Protein AF-A0A0C9VZB3-F1 (afdb_monomer)

Secondary structure (DSSP, 8-state):
-----------------S-S-STHHHHH-HHHHHHHHHHHHHHS-SGGGS-S-S---EE---HHHHHHTTPPP-SSSTTS-SEE-

Foldseek 3Di:
DPPDDDDDDDDDDDDDDPDPPDCVVLVVDVVNVVVQVVCCVPPVDGDVVDDPDPDKDFAADDPVVCVVVVHDDPAPDPPHGPDMD

Solvent-accessible surface area (backbone atoms only — not comparable to full-atom values): 5923 Å² total; per-residue (Å²): 134,95,72,87,85,81,83,83,89,84,82,90,83,88,78,95,67,100,66,88,86,57,73,66,58,44,83,74,31,68,69,58,37,52,52,47,49,51,44,29,73,74,71,69,39,65,78,79,70,61,67,99,62,93,74,79,44,75,41,63,77,58,69,69,58,40,58,75,68,74,46,80,82,85,43,96,43,98,89,46,46,76,45,78,88

Mean predicted aligned error: 4.0 Å

Organism: Sphaerobolus stellatus (strain SS14) (NCBI:txid990650)

Radius of gyration: 20.24 Å; Cα contacts (8 Å, |Δi|>4): 45; chains: 1; bounding box: 47×43×47 Å

Sequence (85 aa):
IGKNLADHPLFANYFSVNSTQTFDAIFRNQTLFGQLLGEWMTEKEGLFVDASANTVGFLRFPNSFLASQHQPDPSAGPLSAHGEM

Nearest PDB structures (foldseek):
  5oc1-assembly1_A  TM=9.381E-01  e=5.941E-04  Pleurotus eryngii
  3fim-assembly1_B  TM=9.364E-01  e=9.617E-04  Pleurotus eryngii

pLDDT: mean 95.01, std 2.71, range [86.62, 98.69]

Structure (mmCIF, N/CA/C/O backbone):
data_AF-A0A0C9VZB3-F1
#
_entry.id   AF-A0A0C9VZB3-F1
#
loop_
_atom_site.group_PDB
_atom_site.id
_atom_site.type_symbol
_atom_site.label_atom_id
_atom_site.label_alt_id
_atom_site.label_comp_id
_atom_site.label_asym_id
_atom_site.label_entity_id
_atom_site.label_seq_id
_atom_site.pdbx_PDB_ins_code
_atom_site.Cartn_x
_atom_site.Cartn_y
_atom_site.Cartn_z
_atom_site.occupancy
_atom_site.B_iso_or_equiv
_atom_site.auth_seq_id
_atom_site.auth_comp_id
_atom_site.auth_asym_id
_atom_site.auth_atom_id
_atom_site.pdbx_PDB_model_num
ATOM 1 N N . ILE A 1 1 ? 13.456 -28.599 -12.341 1.00 88.12 1 ILE A N 1
ATOM 2 C CA . ILE A 1 1 ? 12.510 -28.640 -11.201 1.00 88.12 1 ILE A CA 1
ATOM 3 C C . ILE A 1 1 ? 12.971 -27.572 -10.209 1.00 88.12 1 ILE A C 1
ATOM 5 O O . ILE A 1 1 ? 14.159 -27.563 -9.915 1.00 88.12 1 ILE A O 1
ATOM 9 N N . GLY A 1 2 ? 12.108 -26.625 -9.814 1.00 95.56 2 GLY A N 1
ATOM 10 C CA . GLY A 1 2 ? 12.452 -25.546 -8.864 1.00 95.56 2 GLY A CA 1
ATOM 11 C C . GLY A 1 2 ? 13.298 -24.374 -9.398 1.00 95.56 2 GLY A C 1
ATOM 12 O O . GLY A 1 2 ? 13.914 -23.674 -8.607 1.00 95.56 2 GLY A O 1
ATOM 13 N N . LYS A 1 3 ? 13.374 -24.158 -10.720 1.00 94.94 3 LYS A N 1
ATOM 14 C CA . LYS A 1 3 ? 14.054 -22.989 -11.321 1.00 94.94 3 LYS A CA 1
ATOM 15 C C . LYS A 1 3 ? 13.027 -21.924 -11.721 1.00 94.94 3 LYS A C 1
ATOM 17 O O . L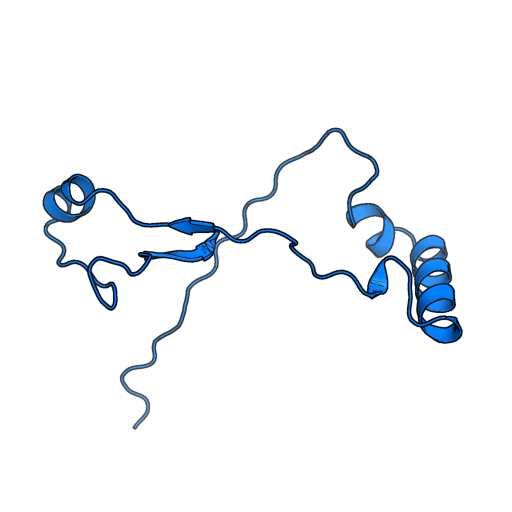YS A 1 3 ? 11.873 -22.276 -11.944 1.00 94.94 3 LYS A O 1
ATOM 22 N N . ASN A 1 4 ? 13.481 -20.679 -11.881 1.00 95.25 4 ASN A N 1
ATOM 23 C CA . ASN A 1 4 ? 12.684 -19.525 -12.328 1.00 95.25 4 ASN A CA 1
ATOM 24 C C . ASN A 1 4 ? 11.588 -19.087 -11.342 1.00 95.25 4 ASN A C 1
ATOM 26 O O . ASN A 1 4 ? 10.505 -18.690 -11.760 1.00 95.25 4 ASN A O 1
ATOM 30 N N . LEU A 1 5 ? 11.865 -19.158 -10.038 1.00 96.94 5 LEU A N 1
ATOM 31 C CA . LEU A 1 5 ? 11.037 -18.464 -9.055 1.00 96.94 5 LEU A CA 1
ATOM 32 C C . LEU A 1 5 ? 11.186 -16.951 -9.267 1.00 96.94 5 LEU A C 1
ATOM 34 O O . LEU A 1 5 ? 12.307 -16.444 -9.278 1.00 96.94 5 LEU A O 1
ATOM 38 N N . ALA A 1 6 ? 10.062 -16.262 -9.420 1.00 95.38 6 ALA A N 1
ATOM 39 C CA . ALA A 1 6 ? 9.967 -14.810 -9.447 1.00 95.38 6 ALA A CA 1
ATOM 40 C C . ALA A 1 6 ? 8.936 -14.380 -8.400 1.00 95.38 6 ALA A C 1
ATOM 42 O O . ALA A 1 6 ? 7.909 -15.040 -8.247 1.00 95.38 6 ALA A O 1
ATOM 43 N N . ASP A 1 7 ? 9.241 -13.306 -7.682 1.00 96.56 7 ASP A N 1
ATOM 44 C CA . ASP A 1 7 ? 8.394 -12.723 -6.644 1.00 96.56 7 ASP A CA 1
ATOM 45 C C . ASP A 1 7 ? 8.680 -11.215 -6.541 1.00 96.56 7 ASP A C 1
ATOM 47 O O . ASP A 1 7 ? 9.687 -10.735 -7.077 1.00 96.56 7 ASP A O 1
ATOM 51 N N . HIS A 1 8 ? 7.811 -10.467 -5.865 1.00 95.81 8 HIS A N 1
ATOM 52 C CA . HIS A 1 8 ? 7.981 -9.038 -5.615 1.00 95.81 8 HIS A CA 1
ATOM 53 C C . HIS A 1 8 ? 8.594 -8.814 -4.223 1.00 95.81 8 HIS A C 1
ATOM 55 O O . HIS A 1 8 ? 7.913 -9.017 -3.216 1.00 95.81 8 HIS A O 1
ATOM 61 N N . PRO A 1 9 ? 9.868 -8.385 -4.116 1.00 95.31 9 PRO A N 1
ATOM 62 C CA . PRO A 1 9 ? 10.442 -8.052 -2.819 1.00 95.31 9 PRO A CA 1
ATOM 63 C C . PRO A 1 9 ? 9.727 -6.837 -2.216 1.00 95.31 9 PRO A C 1
ATOM 65 O O . PRO A 1 9 ? 9.491 -5.842 -2.900 1.00 95.31 9 PRO A O 1
ATOM 68 N N . LEU A 1 10 ? 9.427 -6.903 -0.919 1.00 95.38 10 LEU A N 1
ATOM 69 C CA . LEU A 1 10 ? 8.742 -5.839 -0.186 1.00 95.38 10 LEU A CA 1
ATOM 70 C C . LEU A 1 10 ? 9.720 -5.067 0.704 1.00 95.38 10 LEU A C 1
ATOM 72 O O . LEU A 1 10 ? 10.497 -5.660 1.454 1.00 95.38 10 LEU A O 1
ATOM 76 N N . PHE A 1 11 ? 9.634 -3.737 0.665 1.00 95.00 11 PHE A N 1
ATOM 77 C CA . PHE A 1 11 ? 10.364 -2.844 1.562 1.00 95.00 11 PHE A CA 1
ATOM 78 C C . PHE A 1 11 ? 9.404 -1.850 2.228 1.00 95.00 11 PHE A C 1
ATOM 80 O O . PHE A 1 11 ? 8.863 -0.960 1.576 1.00 95.00 11 PHE A O 1
ATOM 87 N N . ALA A 1 12 ? 9.186 -2.009 3.536 1.00 94.62 12 ALA A N 1
ATOM 88 C CA . ALA A 1 12 ? 8.262 -1.178 4.303 1.00 94.62 12 ALA A CA 1
ATOM 89 C C . ALA A 1 12 ? 8.944 0.089 4.841 1.00 94.62 12 ALA A C 1
ATOM 91 O O . ALA A 1 12 ? 10.036 0.023 5.407 1.00 94.62 12 ALA A O 1
ATOM 92 N N . ASN A 1 13 ? 8.262 1.231 4.725 1.00 94.69 13 ASN A N 1
ATOM 93 C CA . ASN A 1 13 ? 8.705 2.516 5.264 1.00 94.69 13 ASN A CA 1
ATOM 94 C C . ASN A 1 13 ? 7.640 3.071 6.212 1.00 94.69 13 ASN A C 1
ATOM 96 O O . ASN A 1 13 ? 6.485 3.221 5.823 1.00 94.69 13 ASN A O 1
ATOM 100 N N . TYR A 1 14 ? 8.033 3.400 7.442 1.00 95.12 14 TYR A N 1
ATOM 101 C CA . TYR A 1 14 ? 7.135 3.962 8.450 1.00 95.12 14 TYR A CA 1
ATOM 102 C C . TYR A 1 14 ? 7.436 5.441 8.667 1.00 95.12 14 TYR A C 1
ATOM 104 O O . TYR A 1 14 ? 8.595 5.834 8.806 1.00 95.12 14 TYR A O 1
ATOM 112 N N . PHE A 1 15 ? 6.384 6.251 8.751 1.00 96.25 15 PHE A N 1
ATOM 113 C CA . PHE A 1 15 ? 6.473 7.685 9.003 1.00 96.25 15 PHE A CA 1
ATOM 114 C C . PHE A 1 15 ? 5.622 8.045 10.218 1.00 96.25 15 PHE A C 1
ATOM 116 O O . PHE A 1 15 ? 4.473 7.619 10.324 1.00 96.25 15 PHE A O 1
ATOM 123 N N . SER A 1 16 ? 6.167 8.857 11.123 1.00 97.38 16 SER A N 1
ATOM 124 C CA . SER A 1 16 ? 5.382 9.432 12.216 1.00 97.38 16 SER A CA 1
ATOM 125 C C . SER A 1 16 ? 4.444 10.500 11.666 1.00 97.38 16 SER A C 1
ATOM 127 O O . SER A 1 16 ? 4.888 11.447 11.018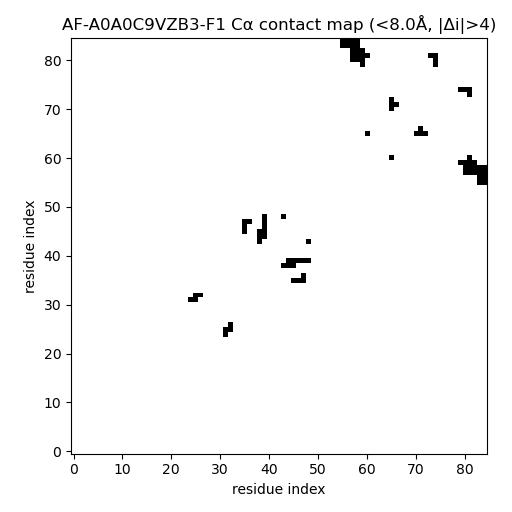 1.00 97.38 16 SER A O 1
ATOM 129 N N . VAL A 1 17 ? 3.154 10.372 11.962 1.00 97.25 17 VAL A N 1
ATOM 130 C CA . VAL A 1 17 ? 2.120 11.326 11.547 1.00 97.25 17 VAL A CA 1
ATOM 131 C C . VAL A 1 17 ? 1.490 11.988 12.767 1.00 97.25 17 VAL A C 1
ATOM 133 O O . VAL A 1 17 ? 1.311 11.360 13.807 1.00 97.25 17 VAL A O 1
ATOM 136 N N . ASN A 1 18 ? 1.139 13.269 12.64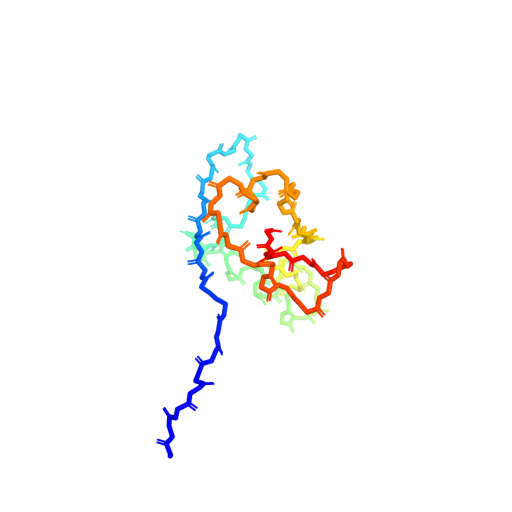9 1.00 98.00 18 ASN A N 1
ATOM 137 C CA . ASN A 1 18 ? 0.406 13.983 13.694 1.00 98.00 18 ASN A CA 1
ATOM 138 C C . ASN A 1 18 ? -1.103 13.720 13.549 1.00 98.00 18 ASN A C 1
ATOM 140 O O . ASN A 1 18 ? -1.845 14.570 13.059 1.00 98.00 18 ASN A O 1
ATOM 144 N N . SER A 1 19 ? -1.535 12.506 13.895 1.00 96.38 19 SER A N 1
ATOM 145 C CA . SER A 1 19 ? -2.935 12.081 13.827 1.00 96.38 19 SER A CA 1
ATOM 146 C C . SER A 1 19 ? -3.240 11.026 14.887 1.00 96.38 19 SER A C 1
ATOM 148 O O . SER A 1 19 ? -2.392 10.204 15.223 1.00 96.38 19 SER A O 1
ATOM 150 N N . THR A 1 20 ? -4.472 11.033 15.388 1.00 94.56 20 THR A N 1
ATOM 151 C CA . THR A 1 20 ? -5.027 9.988 16.263 1.00 94.56 20 THR A CA 1
ATOM 152 C C . THR A 1 20 ? -5.943 9.018 15.513 1.00 94.56 20 THR A C 1
ATOM 154 O O . THR A 1 20 ? -6.532 8.138 16.130 1.00 94.56 20 THR A O 1
ATOM 157 N N . GLN A 1 21 ? -6.072 9.177 14.192 1.00 92.75 21 GLN A N 1
ATOM 158 C CA . GLN A 1 21 ? -6.965 8.395 13.328 1.00 92.75 21 GLN A CA 1
ATOM 159 C C . GLN A 1 21 ? -6.214 7.300 12.550 1.00 92.75 21 GLN A C 1
ATOM 161 O O . GLN A 1 21 ? -6.617 6.920 11.457 1.00 92.75 21 GLN A O 1
ATOM 166 N N . THR A 1 22 ? -5.082 6.825 13.073 1.00 94.31 22 THR A N 1
ATOM 167 C CA . THR A 1 22 ? -4.359 5.684 12.499 1.00 94.31 22 THR A CA 1
ATOM 168 C C . THR A 1 22 ? -4.836 4.375 13.129 1.00 94.31 22 THR A C 1
ATOM 170 O O . THR A 1 22 ? -5.413 4.358 14.218 1.00 94.31 22 THR A O 1
ATOM 173 N N . PHE A 1 23 ? -4.537 3.247 12.486 1.00 95.06 23 PHE A N 1
ATOM 174 C CA . PHE A 1 23 ? -4.858 1.926 13.034 1.00 95.06 23 PHE A CA 1
ATOM 175 C C . PHE A 1 23 ? -3.994 1.528 14.253 1.00 95.06 23 PHE A C 1
ATOM 177 O O . PHE A 1 23 ? -4.288 0.533 14.914 1.00 95.06 23 PHE A O 1
ATOM 184 N N . ASP A 1 24 ? -2.949 2.293 14.600 1.00 95.19 24 ASP A N 1
ATOM 185 C CA . ASP A 1 24 ? -1.991 1.959 15.667 1.00 95.19 24 ASP A CA 1
ATOM 186 C C . ASP A 1 24 ? -2.649 1.670 17.022 1.00 95.19 24 ASP A C 1
ATOM 188 O O . ASP A 1 24 ? -2.252 0.744 17.733 1.00 95.19 24 ASP A O 1
ATOM 192 N N . ALA A 1 25 ? -3.638 2.481 17.408 1.00 95.69 25 ALA A N 1
ATOM 193 C CA . ALA A 1 25 ? -4.275 2.382 18.719 1.00 95.69 25 ALA A CA 1
ATOM 194 C C . ALA A 1 25 ? -5.068 1.079 18.881 1.00 95.69 25 ALA A C 1
ATOM 196 O O . ALA A 1 25 ? -5.121 0.528 19.980 1.00 95.69 25 ALA A O 1
ATOM 197 N N . ILE A 1 26 ? -5.635 0.564 17.789 1.00 95.44 26 ILE A N 1
ATOM 198 C CA . ILE A 1 26 ? -6.472 -0.639 17.793 1.00 95.44 26 ILE A CA 1
ATOM 199 C C . ILE A 1 26 ? -5.657 -1.847 18.239 1.00 95.44 26 ILE A C 1
ATOM 201 O O . ILE A 1 26 ? -6.082 -2.603 19.105 1.00 95.44 26 ILE A O 1
ATOM 205 N N . PHE A 1 27 ? -4.440 -1.989 17.713 1.00 93.00 27 PHE A N 1
ATOM 206 C CA . PHE A 1 27 ? -3.565 -3.113 18.045 1.00 93.00 27 PHE A CA 1
ATOM 207 C C . PHE A 1 27 ? -2.846 -2.952 19.393 1.00 93.00 27 PHE A C 1
ATOM 209 O O . PHE A 1 27 ? -2.250 -3.907 19.888 1.00 93.00 27 PHE A O 1
ATOM 216 N N . ARG A 1 28 ? -2.89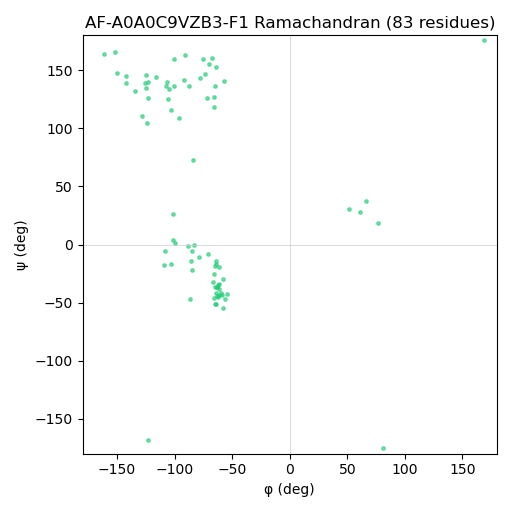9 -1.762 20.007 1.00 97.00 28 ARG A N 1
ATOM 217 C CA . ARG A 1 28 ? -2.274 -1.466 21.311 1.00 97.00 28 ARG A CA 1
ATOM 218 C C . ARG A 1 28 ? -3.275 -1.431 22.469 1.00 97.00 28 ARG A C 1
ATOM 220 O O . ARG A 1 28 ? -2.859 -1.506 23.622 1.00 97.00 28 ARG A O 1
ATOM 227 N N . ASN A 1 29 ? -4.573 -1.324 22.186 1.00 98.00 29 ASN A N 1
ATOM 228 C CA . ASN A 1 29 ? -5.635 -1.224 23.184 1.00 98.00 29 ASN A CA 1
ATOM 229 C C . ASN A 1 29 ? -6.677 -2.336 22.983 1.00 98.00 29 ASN A C 1
ATOM 231 O O . ASN A 1 29 ? -7.537 -2.256 22.109 1.00 98.00 29 ASN A O 1
ATOM 235 N N . GLN A 1 30 ? -6.626 -3.354 23.846 1.00 98.12 30 GLN A N 1
ATOM 236 C CA . GLN A 1 30 ? -7.517 -4.520 23.781 1.00 98.12 30 GLN A CA 1
ATOM 237 C C . GLN A 1 30 ? -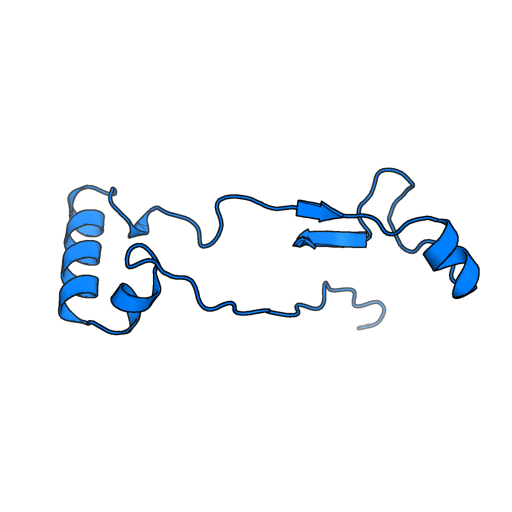9.000 -4.165 23.950 1.00 98.12 30 GLN A C 1
ATOM 239 O O . GLN A 1 30 ? -9.850 -4.794 23.324 1.00 98.12 30 GLN A O 1
ATOM 244 N N . THR A 1 31 ? -9.321 -3.151 24.760 1.00 98.44 31 THR A N 1
ATOM 245 C CA . THR A 1 31 ? -10.705 -2.694 24.936 1.00 98.44 31 THR A CA 1
ATOM 246 C C . THR A 1 31 ? -11.245 -2.107 23.636 1.00 98.44 31 THR A C 1
ATOM 248 O O . THR A 1 31 ? -12.338 -2.475 23.213 1.00 98.44 31 THR A O 1
ATOM 251 N N . LEU A 1 32 ? -10.460 -1.248 22.973 1.00 97.94 32 LEU A N 1
ATOM 252 C CA . LEU A 1 32 ? -10.831 -0.669 21.678 1.00 97.94 32 LEU A CA 1
ATOM 253 C C . LEU A 1 32 ? -10.978 -1.756 20.605 1.00 97.94 32 LEU A C 1
ATOM 255 O O . LEU A 1 32 ? -11.968 -1.772 19.880 1.00 97.94 32 LEU A O 1
ATOM 259 N N . PHE A 1 33 ? -10.034 -2.698 20.542 1.00 98.19 33 PHE A N 1
ATOM 260 C CA . PHE A 1 33 ? -10.118 -3.834 19.624 1.00 98.19 33 PHE A CA 1
ATOM 261 C C . PHE A 1 33 ? -11.416 -4.632 19.817 1.00 98.19 33 PHE A C 1
ATOM 263 O O . PHE A 1 33 ? -12.106 -4.936 18.847 1.00 98.19 33 PHE A O 1
ATOM 270 N N . GLY A 1 34 ? -11.772 -4.951 21.067 1.00 98.50 34 GLY A N 1
ATOM 271 C CA . GLY A 1 34 ? -12.989 -5.700 21.384 1.00 98.50 34 GLY A CA 1
ATOM 272 C C . GLY A 1 34 ? -14.274 -4.963 20.999 1.00 98.50 34 GLY A C 1
ATOM 273 O O . GLY A 1 34 ? -15.217 -5.598 20.531 1.00 98.50 34 GLY A O 1
ATOM 274 N N . GLN A 1 35 ? -14.303 -3.635 21.146 1.00 98.31 35 GLN A N 1
ATOM 275 C CA . GLN A 1 35 ? -15.433 -2.801 20.718 1.00 98.31 35 GLN A CA 1
ATOM 276 C C . GLN A 1 35 ? -15.630 -2.859 19.199 1.00 98.31 35 GLN A C 1
ATOM 278 O O . GLN A 1 35 ? -16.724 -3.189 18.744 1.00 98.31 35 GLN A O 1
ATOM 283 N N . LEU A 1 36 ? -14.562 -2.620 18.432 1.00 97.88 36 LEU A N 1
ATOM 284 C CA . LEU A 1 36 ? -14.592 -2.664 16.964 1.00 97.88 36 LEU A CA 1
ATOM 285 C C . LEU A 1 36 ? -14.927 -4.068 16.440 1.00 97.88 36 LEU A C 1
ATOM 287 O O . LEU A 1 36 ? -15.672 -4.221 15.473 1.00 97.88 36 LEU A O 1
ATOM 291 N N . LEU A 1 37 ? -14.438 -5.115 17.115 1.00 98.31 37 LEU A N 1
ATOM 292 C CA . LEU A 1 37 ? -14.816 -6.488 16.791 1.00 98.31 37 LEU A CA 1
ATOM 293 C C . LEU A 1 37 ? -16.312 -6.734 17.027 1.00 98.31 37 LEU A C 1
ATOM 295 O O . LEU A 1 37 ? -16.954 -7.400 16.219 1.00 98.31 37 LEU A O 1
ATOM 299 N N . GLY A 1 38 ? -16.869 -6.221 18.128 1.00 98.62 38 GLY A N 1
ATOM 300 C CA . GLY A 1 38 ? -18.292 -6.341 18.454 1.00 98.62 38 GLY A CA 1
ATOM 301 C C . GLY A 1 38 ? -19.203 -5.691 17.410 1.00 98.62 38 GLY A C 1
ATOM 302 O O . GLY A 1 38 ? -20.191 -6.308 16.999 1.00 98.62 38 GLY A O 1
ATOM 303 N N . GLU A 1 39 ? -18.833 -4.495 16.947 1.00 98.44 39 GLU A N 1
ATOM 304 C CA . GLU A 1 39 ? -19.501 -3.775 15.854 1.00 98.44 39 GLU A CA 1
ATOM 305 C C . GLU A 1 39 ? -19.508 -4.621 14.573 1.00 98.44 39 GLU A C 1
ATOM 307 O O . GLU A 1 39 ? -20.571 -4.993 14.071 1.00 98.44 39 GLU A O 1
ATOM 312 N N . TRP A 1 40 ? -18.338 -5.078 14.119 1.00 98.44 40 TRP A N 1
ATOM 313 C CA . TRP A 1 40 ? -18.234 -5.919 12.925 1.00 98.44 40 TRP A CA 1
ATOM 314 C C . TRP A 1 40 ? -18.982 -7.260 13.054 1.00 98.44 40 TRP A C 1
ATOM 316 O O . TRP A 1 40 ? -19.598 -7.757 12.102 1.00 98.44 40 TRP A O 1
ATOM 326 N N . MET A 1 41 ? -18.958 -7.890 14.232 1.00 98.69 41 MET A N 1
ATOM 327 C CA . MET A 1 41 ? -19.672 -9.150 14.461 1.00 98.69 41 MET A CA 1
ATOM 328 C C . MET A 1 41 ? -21.190 -8.977 14.363 1.00 98.69 41 MET A C 1
ATOM 330 O O . MET A 1 41 ? -21.851 -9.869 13.825 1.00 98.69 41 MET A O 1
ATOM 334 N N . THR A 1 42 ? -21.721 -7.848 14.823 1.00 98.69 42 THR A N 1
ATOM 335 C CA . THR A 1 42 ? -23.166 -7.597 14.875 1.00 98.69 42 THR A CA 1
ATOM 336 C C . THR A 1 42 ? -23.686 -7.019 13.563 1.00 98.69 42 THR A C 1
ATOM 338 O O . THR A 1 42 ? -24.669 -7.520 13.023 1.00 98.69 42 THR A O 1
ATOM 341 N N . GLU A 1 43 ? -22.996 -6.017 13.024 1.00 98.38 43 GLU A N 1
ATOM 342 C CA . GLU A 1 43 ? -23.501 -5.175 11.933 1.00 98.38 43 GLU A CA 1
ATOM 343 C C . GLU A 1 43 ? -22.779 -5.430 10.608 1.00 98.38 43 GLU A C 1
ATOM 345 O O . GLU A 1 43 ? -23.320 -5.124 9.553 1.00 98.38 43 GLU A O 1
ATOM 350 N N . LYS A 1 44 ? -21.598 -6.071 10.644 1.00 97.88 44 LYS A N 1
ATOM 351 C CA . LYS A 1 44 ? -20.716 -6.269 9.474 1.00 97.88 44 LYS A CA 1
ATOM 352 C C . LYS A 1 44 ? -20.247 -4.950 8.854 1.00 97.88 44 LYS A C 1
ATOM 354 O O . LYS A 1 44 ? -19.909 -4.908 7.676 1.00 97.88 44 LYS A O 1
ATOM 359 N N . GLU A 1 45 ? -20.174 -3.914 9.678 1.00 97.25 45 GLU A N 1
ATOM 360 C CA . GLU A 1 45 ? -19.692 -2.578 9.341 1.00 97.25 45 GLU A CA 1
ATOM 361 C C . GLU A 1 45 ? -18.533 -2.186 10.275 1.00 97.25 45 GLU A C 1
ATOM 363 O O . GLU A 1 45 ? -17.966 -3.030 10.980 1.00 97.25 45 GLU A O 1
ATOM 368 N N . GLY A 1 46 ? -18.163 -0.906 10.252 1.00 95.56 46 GLY A N 1
ATOM 369 C CA . GLY A 1 46 ? -17.121 -0.345 11.101 1.00 95.56 46 GLY A CA 1
ATOM 370 C C . GLY A 1 46 ? -15.706 -0.603 10.590 1.00 95.56 46 GLY A C 1
ATOM 371 O O . GLY A 1 46 ? -15.476 -1.158 9.519 1.00 95.56 46 GLY A O 1
ATOM 372 N N .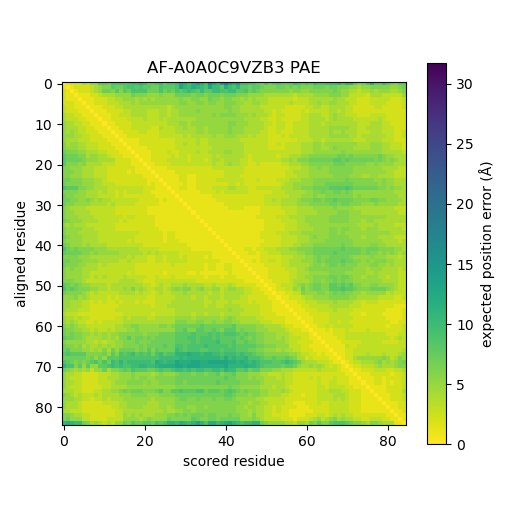 LEU A 1 47 ? -14.726 -0.199 11.391 1.00 95.31 47 LEU A N 1
ATOM 373 C CA . LEU A 1 47 ? -13.325 -0.070 10.976 1.00 95.31 47 LEU A CA 1
ATOM 374 C C . LEU A 1 47 ? -12.660 -1.386 10.517 1.00 95.31 47 LEU A C 1
ATOM 376 O O . LEU A 1 47 ? -11.641 -1.364 9.837 1.00 95.31 47 LEU A O 1
ATOM 380 N N . PHE A 1 48 ? -13.215 -2.545 10.883 1.00 96.44 48 PHE A N 1
ATOM 381 C CA . PHE A 1 48 ? -12.697 -3.863 10.485 1.00 96.44 48 PHE A CA 1
ATOM 382 C C . PHE A 1 48 ? -13.156 -4.340 9.104 1.00 96.44 48 PHE A C 1
ATOM 384 O O . PHE A 1 48 ? -12.744 -5.419 8.676 1.00 96.44 48 PHE A O 1
ATOM 391 N N . VAL A 1 49 ? -13.968 -3.557 8.389 1.00 96.50 49 VAL A N 1
ATOM 392 C CA . VAL A 1 49 ? -14.221 -3.795 6.958 1.00 96.50 49 VAL A CA 1
ATOM 393 C C . VAL A 1 49 ? -13.162 -3.148 6.061 1.00 96.50 49 VAL A C 1
ATOM 395 O O . VAL A 1 49 ? -13.084 -3.484 4.880 1.00 96.50 49 VAL A O 1
ATOM 398 N N . ASP A 1 50 ? -12.347 -2.244 6.610 1.00 94.62 50 ASP A N 1
ATOM 399 C CA . ASP A 1 50 ? -11.377 -1.471 5.842 1.00 94.62 50 ASP A CA 1
ATOM 400 C C . ASP A 1 50 ? -10.122 -2.287 5.504 1.00 94.62 50 ASP A C 1
ATOM 402 O O . ASP A 1 50 ? -9.611 -3.083 6.296 1.00 94.62 50 ASP A O 1
ATOM 406 N N . ALA A 1 51 ? -9.589 -2.049 4.305 1.00 92.31 51 ALA A N 1
ATOM 407 C CA . ALA A 1 51 ? -8.293 -2.572 3.896 1.00 92.31 51 ALA A CA 1
ATOM 408 C C . ALA A 1 51 ? -7.144 -1.790 4.557 1.00 92.31 51 ALA A C 1
ATOM 410 O O . ALA A 1 51 ? -7.285 -0.632 4.949 1.00 92.31 51 ALA A O 1
ATOM 411 N N . SER A 1 52 ? -5.955 -2.396 4.608 1.00 87.94 52 SER A N 1
ATOM 412 C CA . SER A 1 52 ? -4.752 -1.756 5.162 1.00 87.94 52 SER A CA 1
ATOM 413 C C . SER A 1 52 ? -4.266 -0.537 4.367 1.00 87.94 52 SER A C 1
ATOM 415 O O . SER A 1 52 ? -3.487 0.257 4.888 1.00 87.94 52 SER A O 1
ATOM 417 N N . ALA A 1 53 ? -4.702 -0.396 3.114 1.00 92.00 53 ALA A N 1
ATOM 418 C CA . ALA A 1 53 ? -4.438 0.748 2.252 1.00 92.00 53 ALA A CA 1
ATOM 419 C C . ALA A 1 53 ? -5.685 1.060 1.414 1.00 92.00 53 ALA A C 1
ATOM 421 O O . ALA A 1 53 ? -6.395 0.152 0.985 1.00 92.00 53 ALA A O 1
ATOM 422 N N . ASN A 1 54 ? -5.934 2.344 1.158 1.00 94.06 54 ASN A N 1
ATOM 423 C CA . ASN A 1 54 ? -7.029 2.811 0.297 1.00 94.06 54 ASN A CA 1
ATOM 424 C C . ASN A 1 54 ? -6.540 3.375 -1.049 1.00 94.06 54 ASN A C 1
ATOM 426 O O . ASN A 1 54 ? -7.348 3.732 -1.902 1.00 94.06 54 ASN A O 1
ATOM 430 N N . THR A 1 55 ? -5.223 3.481 -1.222 1.00 95.12 55 THR A N 1
ATOM 431 C CA . THR A 1 55 ? -4.564 4.062 -2.390 1.00 95.12 55 THR A CA 1
ATOM 432 C C . THR A 1 55 ? -3.324 3.236 -2.689 1.00 95.12 55 THR A C 1
ATOM 434 O O . THR A 1 55 ? -2.615 2.852 -1.763 1.00 95.12 55 THR A O 1
ATOM 437 N N . VAL A 1 56 ? -3.073 2.982 -3.972 1.00 95.75 56 VAL A N 1
ATOM 438 C CA . VAL A 1 56 ? -1.911 2.233 -4.458 1.00 95.75 56 VAL A CA 1
ATOM 439 C C . VAL A 1 56 ? -1.312 2.978 -5.647 1.00 95.75 56 VAL A C 1
ATOM 441 O O . VAL A 1 56 ? -2.040 3.398 -6.554 1.00 95.75 56 VAL A O 1
ATOM 444 N N . GLY A 1 57 ? 0.006 3.158 -5.643 1.00 95.69 57 GLY A N 1
ATOM 445 C CA . GLY A 1 57 ? 0.769 3.790 -6.710 1.00 95.69 57 GLY A CA 1
ATOM 446 C C . GLY A 1 57 ? 1.554 2.773 -7.534 1.00 95.69 57 GLY A C 1
ATOM 447 O O . GLY A 1 57 ? 2.400 2.057 -7.016 1.00 95.69 57 GLY A O 1
ATOM 448 N N . PHE A 1 58 ? 1.350 2.769 -8.851 1.00 97.00 58 PHE A N 1
ATOM 449 C CA . PHE A 1 58 ? 2.159 1.989 -9.791 1.00 97.00 58 PHE A CA 1
ATOM 450 C C . PHE A 1 58 ? 3.142 2.910 -10.501 1.00 97.00 58 PHE A C 1
ATOM 452 O O . PHE A 1 58 ? 2.740 3.831 -11.216 1.00 97.00 58 PHE A O 1
ATOM 459 N N . LEU A 1 59 ? 4.438 2.691 -10.282 1.00 95.81 59 LEU A N 1
ATOM 460 C CA . LEU A 1 59 ? 5.463 3.670 -10.628 1.00 95.81 59 LEU A CA 1
ATOM 461 C C . LEU A 1 59 ? 6.540 3.092 -11.533 1.00 95.81 59 LEU A C 1
ATOM 463 O O . LEU A 1 59 ? 6.942 1.930 -11.446 1.00 95.81 59 LEU A O 1
ATOM 467 N N . ARG A 1 60 ? 7.029 3.957 -12.417 1.00 94.69 60 ARG A N 1
ATOM 468 C CA . ARG A 1 60 ? 8.062 3.640 -13.391 1.00 94.69 60 ARG A CA 1
ATOM 469 C C . ARG A 1 60 ? 9.234 4.595 -13.211 1.00 94.69 60 ARG A C 1
ATOM 471 O O . ARG A 1 60 ? 9.065 5.792 -12.995 1.00 94.69 60 ARG A O 1
ATOM 478 N N . PHE A 1 61 ? 10.434 4.051 -13.329 1.00 93.00 61 PHE A N 1
ATOM 479 C CA . PHE A 1 61 ? 11.660 4.831 -13.334 1.00 93.00 61 PHE A CA 1
ATOM 480 C C . PHE A 1 61 ? 11.793 5.555 -14.672 1.00 93.00 61 PHE A C 1
ATOM 482 O O . PHE A 1 61 ? 11.413 5.001 -15.709 1.00 93.00 61 PHE A O 1
ATOM 489 N N . PRO A 1 62 ? 12.383 6.757 -14.683 1.00 92.38 62 PRO A N 1
ATOM 490 C CA . PRO A 1 62 ? 12.748 7.418 -15.925 1.00 92.38 62 PRO A CA 1
ATOM 491 C C . PRO A 1 62 ? 13.681 6.536 -16.766 1.00 92.38 62 PRO A C 1
ATOM 493 O O . PRO A 1 62 ? 14.612 5.929 -16.238 1.00 92.38 62 PRO A O 1
ATOM 496 N N . ASN A 1 63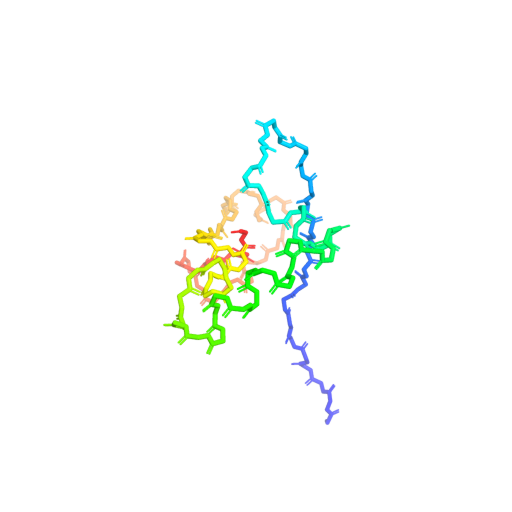 ? 13.494 6.519 -18.089 1.00 90.25 63 ASN A N 1
ATOM 497 C CA . ASN A 1 63 ? 14.347 5.730 -18.991 1.00 90.25 63 ASN A CA 1
ATOM 498 C C . ASN A 1 63 ? 15.837 6.117 -18.886 1.00 90.25 63 ASN A C 1
ATOM 500 O O . ASN A 1 63 ? 16.710 5.272 -19.067 1.00 90.25 63 ASN A O 1
ATOM 504 N N . SER A 1 64 ? 16.136 7.377 -18.551 1.00 92.69 64 SER A N 1
ATOM 505 C CA . SER A 1 64 ? 17.504 7.856 -18.312 1.00 92.69 64 SER A CA 1
ATOM 506 C C . SER A 1 64 ? 18.184 7.161 -17.129 1.00 92.69 64 SER A C 1
ATOM 508 O O . SER A 1 64 ? 19.383 6.894 -17.192 1.00 92.69 64 SER A O 1
ATOM 510 N N . PHE A 1 65 ? 17.429 6.821 -16.079 1.00 92.94 65 PHE A N 1
ATOM 511 C CA . PHE A 1 65 ? 17.950 6.084 -14.929 1.00 92.94 65 PHE A CA 1
ATOM 512 C C . PHE A 1 65 ? 18.382 4.674 -15.344 1.00 92.94 65 PHE A C 1
ATOM 514 O O . PHE A 1 65 ? 19.535 4.308 -15.128 1.00 92.94 65 PHE A O 1
ATOM 521 N N . LEU A 1 66 ? 17.510 3.922 -16.025 1.00 90.62 66 LEU A N 1
ATOM 522 C CA . LEU A 1 66 ? 17.835 2.572 -16.509 1.00 90.62 66 LEU A CA 1
ATOM 523 C C . LEU A 1 66 ? 19.042 2.574 -17.458 1.00 90.62 66 LEU A C 1
ATOM 525 O O . LEU A 1 66 ? 19.952 1.757 -17.305 1.00 90.62 66 LEU A O 1
ATOM 529 N N . ALA A 1 67 ? 19.094 3.544 -18.379 1.00 90.19 67 ALA A N 1
ATOM 530 C CA . ALA A 1 67 ? 20.209 3.702 -19.309 1.00 90.19 67 ALA A CA 1
ATOM 531 C C . ALA A 1 67 ? 21.547 3.923 -18.582 1.00 90.19 67 ALA A C 1
ATOM 533 O O . ALA A 1 67 ? 22.547 3.312 -18.953 1.00 90.19 67 ALA A O 1
ATOM 534 N N . SER A 1 68 ? 21.562 4.739 -17.519 1.00 93.38 68 SER A N 1
ATOM 535 C CA . SER A 1 68 ? 22.768 4.981 -16.710 1.00 93.38 68 SER A CA 1
ATOM 536 C C . SER A 1 68 ? 23.267 3.744 -15.958 1.00 93.38 68 SER A C 1
ATOM 538 O O . SER A 1 68 ? 24.453 3.644 -15.665 1.00 93.38 68 SER A O 1
ATOM 540 N N . GLN A 1 69 ? 22.373 2.797 -15.660 1.00 91.56 69 GLN A N 1
ATOM 541 C CA . GLN A 1 69 ? 22.713 1.529 -15.011 1.00 91.56 69 GLN A CA 1
ATOM 542 C C . GLN A 1 69 ? 23.098 0.437 -16.021 1.00 91.56 69 GLN A C 1
ATOM 544 O O . GLN A 1 69 ? 23.407 -0.685 -15.618 1.00 91.56 69 GLN A O 1
ATOM 549 N N . HIS A 1 70 ? 23.063 0.741 -17.326 1.00 91.31 70 HIS A N 1
ATOM 550 C CA . HIS A 1 70 ? 23.247 -0.220 -18.416 1.00 91.31 70 HIS A CA 1
ATOM 551 C C . HIS A 1 70 ? 22.343 -1.462 -18.290 1.00 91.31 70 HIS A C 1
ATOM 553 O O . HIS A 1 70 ? 22.720 -2.554 -18.716 1.00 91.31 70 HIS A O 1
ATOM 559 N N . GLN A 1 71 ? 21.153 -1.303 -17.699 1.00 87.50 71 GLN A N 1
ATOM 560 C CA . GLN A 1 71 ? 20.188 -2.386 -17.515 1.00 87.50 71 GLN A CA 1
ATOM 561 C C . GLN A 1 71 ? 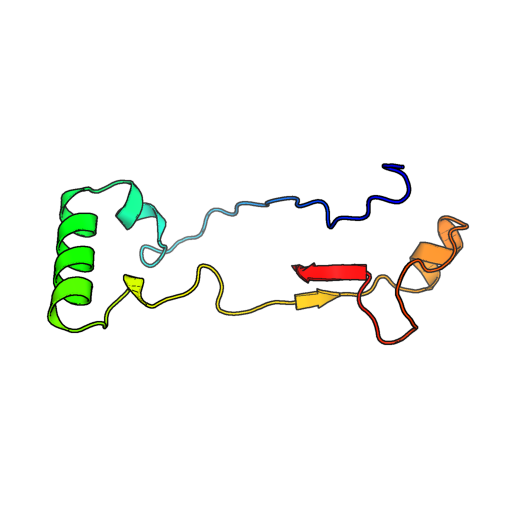19.083 -2.310 -18.577 1.00 87.50 71 GLN A C 1
ATOM 563 O O . GLN A 1 71 ? 18.569 -1.216 -18.838 1.00 87.50 71 GLN A O 1
ATOM 568 N N . PRO A 1 72 ? 18.680 -3.445 -19.179 1.00 91.00 72 PRO A N 1
ATOM 569 C CA . PRO A 1 72 ? 17.441 -3.496 -19.939 1.00 91.00 72 PRO A CA 1
ATOM 570 C C . PRO A 1 72 ? 16.253 -3.246 -19.004 1.00 91.00 72 PRO A C 1
ATOM 572 O O . PRO A 1 72 ? 16.309 -3.545 -17.813 1.00 91.00 72 PRO A O 1
ATOM 575 N N . ASP A 1 73 ? 15.170 -2.708 -19.553 1.00 93.56 73 ASP A N 1
ATOM 576 C CA . ASP A 1 73 ? 13.922 -2.551 -18.814 1.00 93.56 73 ASP A CA 1
ATOM 577 C C . ASP A 1 73 ? 13.332 -3.933 -18.471 1.00 93.56 73 ASP A C 1
ATOM 579 O O . ASP A 1 73 ? 13.028 -4.694 -19.394 1.00 93.56 73 ASP A O 1
ATOM 583 N N . PRO A 1 74 ? 13.182 -4.281 -17.177 1.00 93.06 74 PRO A N 1
ATOM 584 C CA . PRO A 1 74 ? 12.687 -5.589 -16.762 1.00 93.06 74 PRO A CA 1
ATOM 585 C C . PRO A 1 74 ? 11.154 -5.677 -16.729 1.00 93.06 74 PRO A C 1
ATOM 587 O O . PRO A 1 74 ? 10.616 -6.744 -16.436 1.00 93.06 74 PRO A O 1
ATOM 590 N N . SER A 1 75 ? 10.437 -4.573 -16.961 1.00 94.94 75 SER A N 1
ATOM 591 C CA . SER A 1 75 ? 8.974 -4.574 -16.948 1.00 94.94 75 SER A CA 1
ATOM 592 C C . SER A 1 75 ? 8.389 -5.379 -18.115 1.00 94.94 75 SER A C 1
ATOM 594 O O . SER A 1 75 ? 9.030 -5.597 -19.142 1.00 94.94 75 SER A O 1
ATOM 596 N N . ALA A 1 76 ? 7.124 -5.788 -17.986 1.00 95.62 76 ALA A N 1
ATOM 597 C CA . ALA A 1 76 ? 6.415 -6.506 -19.048 1.00 95.62 76 ALA A CA 1
ATOM 598 C C . ALA A 1 76 ? 6.216 -5.669 -20.333 1.00 95.62 76 ALA A C 1
ATOM 600 O O . ALA A 1 76 ? 5.871 -6.214 -21.381 1.00 95.62 76 ALA A O 1
ATOM 601 N N . GLY A 1 77 ? 6.418 -4.349 -20.265 1.00 94.75 77 GLY A N 1
ATOM 602 C CA . GLY A 1 77 ? 6.327 -3.445 -21.403 1.00 94.75 77 GLY A CA 1
ATOM 603 C C . GLY A 1 77 ? 6.342 -1.970 -20.991 1.00 94.75 77 GLY A C 1
ATOM 604 O O . GLY A 1 77 ? 6.268 -1.647 -19.807 1.00 94.75 77 GLY A O 1
ATOM 605 N N . PRO A 1 78 ? 6.351 -1.040 -21.961 1.00 92.44 78 PRO A N 1
ATOM 606 C CA . PRO A 1 78 ? 6.557 0.391 -21.706 1.00 92.44 78 PRO A CA 1
ATOM 607 C C . PRO A 1 78 ? 5.457 1.063 -20.867 1.00 92.44 78 PRO A C 1
ATOM 609 O O . PRO A 1 78 ? 5.675 2.152 -20.344 1.00 92.44 78 PRO A O 1
ATOM 612 N N . LEU A 1 79 ? 4.285 0.431 -20.740 1.00 94.62 79 LEU A N 1
ATOM 613 C CA . LEU A 1 79 ? 3.165 0.901 -19.912 1.00 94.62 79 LEU A CA 1
ATOM 614 C C . LEU A 1 79 ? 3.073 0.186 -18.555 1.00 94.62 79 LEU A C 1
ATOM 616 O O . LEU A 1 79 ? 2.153 0.447 -17.788 1.00 94.62 79 LEU A O 1
ATOM 620 N N . SER A 1 80 ? 3.997 -0.731 -18.264 1.00 96.00 80 SER A N 1
ATOM 621 C CA . SER A 1 80 ? 4.055 -1.442 -16.988 1.00 96.00 80 SER A CA 1
ATOM 622 C C . SER A 1 80 ? 4.955 -0.704 -15.997 1.00 96.00 80 SER A C 1
ATOM 624 O O . SER A 1 80 ? 6.003 -0.157 -16.357 1.00 96.00 80 SER A O 1
ATOM 626 N N . ALA A 1 81 ? 4.534 -0.699 -14.735 1.00 96.56 81 ALA A N 1
ATOM 627 C CA . ALA A 1 81 ? 5.332 -0.187 -13.633 1.00 96.56 81 ALA A CA 1
ATOM 628 C C . ALA A 1 81 ? 6.527 -1.104 -13.337 1.00 96.56 81 ALA A C 1
ATOM 630 O O . ALA A 1 81 ? 6.494 -2.302 -13.617 1.00 96.56 81 ALA A O 1
ATOM 631 N N . HIS A 1 82 ? 7.574 -0.530 -12.747 1.00 95.31 82 HIS A N 1
ATOM 632 C CA . HIS A 1 82 ? 8.663 -1.313 -12.160 1.00 95.31 82 HIS A CA 1
ATOM 633 C C . HIS A 1 82 ? 8.343 -1.744 -10.725 1.00 95.31 82 HIS A C 1
ATOM 635 O O . HIS A 1 82 ? 8.948 -2.692 -10.238 1.00 95.31 82 HIS A O 1
ATOM 641 N N . GLY A 1 83 ? 7.428 -1.044 -10.046 1.00 95.06 83 GLY A N 1
ATO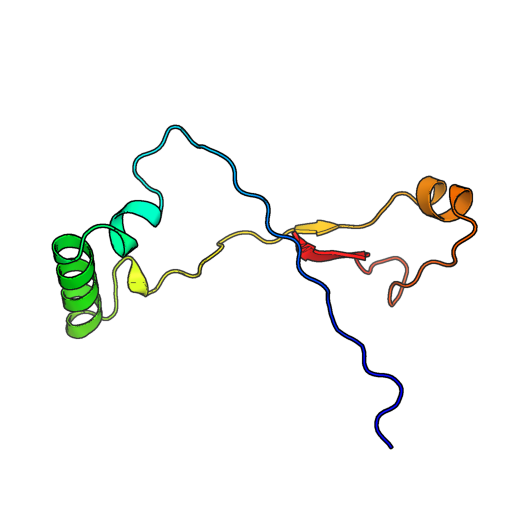M 642 C CA . GLY A 1 83 ? 7.042 -1.356 -8.676 1.00 95.06 83 GLY A CA 1
ATOM 643 C C . GLY A 1 83 ? 5.708 -0.740 -8.266 1.00 95.06 83 GLY A C 1
ATOM 644 O O . GLY A 1 83 ? 5.187 0.169 -8.920 1.00 95.06 83 GLY A O 1
ATOM 645 N N . GLU A 1 84 ? 5.192 -1.272 -7.167 1.00 94.69 84 GLU A N 1
ATOM 646 C CA . GLU A 1 84 ? 3.997 -0.838 -6.449 1.00 94.69 84 GLU A CA 1
ATOM 647 C C . GLU A 1 84 ? 4.430 -0.148 -5.145 1.00 94.69 84 GLU A C 1
ATOM 649 O O . GLU A 1 84 ? 5.392 -0.596 -4.511 1.00 94.69 84 GLU A O 1
ATOM 654 N N . MET A 1 85 ? 3.764 0.947 -4.773 1.00 86.62 85 MET A N 1
ATOM 655 C CA . MET A 1 85 ? 3.985 1.695 -3.528 1.00 86.62 85 MET A CA 1
ATOM 656 C C . MET A 1 85 ? 2.676 2.112 -2.868 1.00 86.62 85 MET A C 1
ATOM 658 O O . MET A 1 85 ? 1.708 2.405 -3.609 1.00 86.62 85 MET A O 1
#